Protein AF-A0A960K4C6-F1 (afdb_monomer_lite)

Foldseek 3Di:
DAWEQPVLQLDIWDWADDVVDDIDTGDDDPPDLAFKFKAQEQEDPQCHGRQAFKKKWWWWDADVVGDIDIDIDGQHPDDDDPDDYDSIDMDRQGNRTQTAKMWIQTPNRDIDMDGSVVRVVRRVLSGYWYDYVVDDIHRDD

Structure (mmCIF, N/CA/C/O backbone):
data_AF-A0A960K4C6-F1
#
_entry.id   AF-A0A960K4C6-F1
#
loop_
_atom_site.group_PDB
_atom_site.id
_atom_site.type_symbol
_atom_site.label_atom_id
_atom_site.label_alt_id
_atom_site.label_comp_id
_atom_site.label_asym_id
_atom_site.label_entity_id
_atom_site.label_seq_id
_atom_site.pdbx_PDB_ins_code
_atom_site.Cartn_x
_atom_site.Cartn_y
_atom_site.Cartn_z
_atom_site.occupancy
_atom_site.B_iso_or_equiv
_atom_site.auth_seq_id
_atom_site.auth_comp_id
_atom_site.auth_asym_id
_atom_site.auth_atom_id
_atom_site.pdbx_PDB_model_num
ATOM 1 N N . MET A 1 1 ? 7.999 -8.126 -14.340 1.00 86.81 1 MET A N 1
ATOM 2 C CA . MET A 1 1 ? 6.598 -8.408 -13.996 1.00 86.81 1 MET A CA 1
ATOM 3 C C . MET A 1 1 ? 6.032 -7.210 -13.261 1.00 86.81 1 MET A C 1
ATOM 5 O O . MET A 1 1 ? 6.727 -6.666 -12.413 1.00 86.81 1 MET A O 1
ATOM 9 N N . ALA A 1 2 ? 4.818 -6.800 -13.600 1.00 89.25 2 ALA A N 1
ATOM 10 C CA . ALA A 1 2 ? 4.112 -5.703 -12.955 1.00 89.25 2 ALA A CA 1
ATOM 11 C C . ALA A 1 2 ? 2.701 -6.159 -12.578 1.00 89.25 2 ALA A C 1
ATOM 13 O O . ALA A 1 2 ? 2.094 -6.938 -13.317 1.00 89.25 2 ALA A O 1
ATOM 14 N N . VAL A 1 3 ? 2.216 -5.679 -11.437 1.00 90.81 3 VAL A N 1
ATOM 15 C CA . VAL A 1 3 ? 0.857 -5.897 -10.937 1.00 90.81 3 VAL A CA 1
ATOM 16 C C . VAL A 1 3 ? 0.148 -4.545 -10.898 1.00 90.81 3 VAL A C 1
ATOM 18 O O . VAL A 1 3 ? 0.732 -3.562 -10.440 1.00 90.81 3 VAL A O 1
ATOM 21 N N . ALA A 1 4 ? -1.074 -4.485 -11.417 1.00 89.69 4 ALA A N 1
ATOM 22 C CA . ALA A 1 4 ? -1.904 -3.281 -11.448 1.00 89.69 4 ALA A CA 1
ATOM 23 C C . ALA A 1 4 ? -3.369 -3.667 -11.682 1.00 89.69 4 ALA A C 1
ATOM 25 O O . ALA A 1 4 ? -3.629 -4.755 -12.184 1.00 89.69 4 ALA A O 1
ATOM 26 N N . ASP A 1 5 ? -4.312 -2.796 -11.345 1.00 88.12 5 ASP A N 1
ATOM 27 C CA . ASP A 1 5 ? -5.720 -2.937 -11.751 1.00 88.12 5 ASP A CA 1
ATOM 28 C C . ASP A 1 5 ? -5.895 -2.233 -13.106 1.00 88.12 5 ASP A C 1
ATOM 30 O O . ASP A 1 5 ? -6.030 -1.007 -13.166 1.00 88.12 5 ASP A O 1
ATOM 34 N N . LEU A 1 6 ? -5.746 -2.992 -14.200 1.00 87.62 6 LEU A N 1
ATOM 35 C CA . LEU A 1 6 ? -5.563 -2.439 -15.548 1.00 87.62 6 LEU A CA 1
ATOM 36 C C . LEU A 1 6 ? -6.878 -2.008 -16.196 1.00 87.62 6 LEU A C 1
ATOM 38 O O . LEU A 1 6 ? -6.864 -1.123 -17.054 1.00 87.62 6 LEU A O 1
ATOM 42 N N . ASP A 1 7 ? -7.989 -2.645 -15.829 1.00 88.12 7 ASP A N 1
ATOM 43 C CA . ASP A 1 7 ? -9.328 -2.330 -16.330 1.00 88.12 7 ASP A CA 1
ATOM 44 C C . ASP A 1 7 ? -10.194 -1.552 -15.322 1.00 88.12 7 ASP A C 1
ATOM 46 O O . ASP A 1 7 ? -11.285 -1.098 -15.677 1.00 88.12 7 ASP A O 1
ATOM 50 N N . GLY A 1 8 ? -9.667 -1.285 -14.122 1.00 83.00 8 GLY A N 1
ATOM 51 C CA . GLY A 1 8 ? -10.260 -0.383 -13.137 1.00 83.00 8 GLY A CA 1
ATOM 52 C C . GLY A 1 8 ? -11.411 -1.009 -12.357 1.00 83.00 8 GLY A C 1
ATOM 53 O O . GLY A 1 8 ? -12.275 -0.289 -11.853 1.00 83.00 8 GLY A O 1
ATOM 54 N N . ASP A 1 9 ? -11.460 -2.335 -12.278 1.00 83.19 9 ASP A N 1
ATOM 55 C CA . ASP A 1 9 ? -12.544 -3.057 -11.624 1.00 83.19 9 ASP A CA 1
ATOM 56 C C . ASP A 1 9 ? -12.210 -3.560 -10.212 1.00 83.19 9 ASP A C 1
ATOM 58 O O . ASP A 1 9 ? -13.009 -4.256 -9.571 1.00 83.19 9 ASP A O 1
ATOM 62 N N . GLY A 1 10 ? -11.050 -3.149 -9.698 1.00 81.44 10 GLY A N 1
ATOM 63 C CA . GLY A 1 10 ? -10.572 -3.440 -8.354 1.00 81.44 10 GLY A CA 1
ATOM 64 C C . GLY A 1 10 ? -9.872 -4.792 -8.230 1.00 81.44 10 GLY A C 1
ATOM 65 O O . GLY A 1 10 ? -9.393 -5.126 -7.135 1.00 81.44 10 GLY A O 1
ATOM 66 N N . ARG A 1 11 ? -9.787 -5.582 -9.309 1.00 86.75 11 ARG A N 1
ATOM 67 C CA . ARG A 1 11 ? -9.050 -6.848 -9.332 1.00 86.75 11 ARG A CA 1
ATOM 68 C C . ARG A 1 11 ? -7.647 -6.609 -9.878 1.00 86.75 11 ARG A C 1
ATOM 70 O O . ARG A 1 11 ? -7.454 -6.025 -10.928 1.00 86.75 11 ARG A O 1
ATOM 77 N N . LEU A 1 12 ? -6.642 -7.085 -9.146 1.00 88.75 12 LEU A N 1
ATOM 78 C CA . LEU A 1 12 ? -5.260 -6.973 -9.604 1.00 88.75 12 LEU A CA 1
ATOM 79 C C . LEU A 1 12 ? -5.007 -7.927 -10.777 1.00 88.75 12 LEU A C 1
ATOM 81 O O . LEU A 1 12 ? -5.228 -9.137 -10.651 1.00 88.75 12 LEU A O 1
ATOM 85 N N . ASP A 1 13 ? -4.483 -7.367 -11.860 1.00 91.94 13 ASP A N 1
ATOM 86 C CA . ASP A 1 13 ? -4.019 -8.030 -13.072 1.00 91.94 13 ASP A CA 1
ATOM 87 C C . ASP A 1 13 ? -2.493 -8.162 -13.090 1.00 91.94 13 ASP A C 1
ATOM 89 O O . ASP A 1 13 ? -1.767 -7.551 -12.298 1.00 91.94 13 ASP A O 1
ATOM 93 N N . LEU A 1 14 ? -1.987 -8.965 -14.028 1.00 92.38 14 LEU A N 1
ATOM 94 C CA . LEU A 1 14 ? -0.563 -9.255 -14.156 1.00 92.38 14 LEU A CA 1
ATOM 95 C C . LEU A 1 14 ? -0.051 -9.006 -15.574 1.00 92.38 14 LEU A C 1
ATOM 97 O O . LEU A 1 14 ? -0.577 -9.548 -16.549 1.00 92.38 14 LEU A O 1
ATOM 101 N N . VAL A 1 15 ? 1.067 -8.286 -15.674 1.00 91.81 15 VAL A N 1
ATOM 102 C CA . VAL A 1 15 ? 1.842 -8.143 -16.911 1.00 91.81 15 VAL A CA 1
ATOM 103 C C . VAL A 1 15 ? 3.228 -8.748 -16.733 1.00 91.81 15 VAL A C 1
ATOM 105 O O . VAL A 1 15 ? 3.982 -8.399 -15.819 1.00 91.81 15 VAL A O 1
ATOM 108 N N . ILE A 1 16 ? 3.608 -9.635 -17.650 1.00 90.38 16 ILE A N 1
ATOM 109 C CA . ILE A 1 16 ? 4.948 -10.217 -17.710 1.00 90.38 16 ILE A CA 1
ATOM 110 C C . ILE A 1 16 ? 5.640 -9.728 -18.980 1.00 90.38 16 ILE A C 1
ATOM 112 O O . ILE A 1 16 ? 5.278 -10.108 -20.091 1.00 90.38 16 ILE A O 1
ATOM 116 N N . ALA A 1 17 ? 6.668 -8.896 -18.808 1.00 89.44 17 ALA A N 1
ATOM 117 C CA . ALA A 1 17 ? 7.593 -8.555 -19.879 1.00 89.44 17 ALA A CA 1
ATOM 118 C C . ALA A 1 17 ? 8.548 -9.737 -20.110 1.00 89.44 17 ALA A C 1
ATOM 120 O O . ALA A 1 17 ? 9.442 -9.992 -19.300 1.00 89.44 17 ALA A O 1
ATOM 121 N N . ASN A 1 18 ? 8.334 -10.477 -21.197 1.00 88.25 18 ASN A N 1
ATOM 122 C CA . ASN A 1 18 ? 9.174 -11.614 -21.556 1.00 88.25 18 ASN A CA 1
ATOM 123 C C . ASN A 1 18 ? 10.421 -11.124 -22.303 1.00 88.25 18 ASN A C 1
ATOM 125 O O . ASN A 1 18 ? 10.327 -10.396 -23.290 1.00 88.25 18 ASN A O 1
ATOM 129 N N . ASN A 1 19 ? 11.611 -11.524 -21.855 1.00 88.12 19 ASN A N 1
ATOM 130 C CA . ASN A 1 19 ? 12.846 -11.111 -22.517 1.00 88.12 19 ASN A CA 1
ATOM 131 C C . ASN A 1 19 ? 12.902 -11.677 -23.946 1.00 88.12 19 ASN A C 1
ATOM 133 O O . ASN A 1 19 ? 12.813 -12.889 -24.132 1.00 88.12 19 ASN A O 1
ATOM 137 N N . ARG A 1 20 ? 13.075 -10.800 -24.945 1.00 89.69 20 ARG A N 1
ATOM 138 C CA . ARG A 1 20 ? 13.096 -11.142 -26.384 1.00 89.69 20 ARG A CA 1
ATOM 139 C C . ARG A 1 20 ? 11.825 -11.838 -26.894 1.00 89.69 20 ARG A C 1
ATOM 141 O O . ARG A 1 20 ? 11.874 -12.516 -27.917 1.00 89.69 20 ARG A O 1
ATOM 148 N N . ALA A 1 21 ? 10.697 -11.657 -26.216 1.00 91.62 21 ALA A N 1
ATOM 149 C CA . ALA A 1 21 ? 9.403 -12.168 -26.648 1.00 91.62 21 ALA A CA 1
ATOM 150 C C . ALA A 1 21 ? 8.300 -11.137 -26.378 1.00 91.62 21 ALA A C 1
ATOM 152 O O . ALA A 1 21 ? 8.513 -10.136 -25.694 1.00 91.62 21 ALA A O 1
ATOM 153 N N . ALA A 1 22 ? 7.116 -11.370 -26.941 1.00 92.69 22 ALA A N 1
ATOM 154 C CA . ALA A 1 22 ? 5.961 -10.522 -26.675 1.00 92.69 22 ALA A CA 1
ATOM 155 C C . ALA A 1 22 ? 5.585 -10.569 -25.181 1.00 92.69 22 ALA A C 1
ATOM 157 O O . ALA A 1 22 ? 5.747 -11.620 -24.551 1.00 92.69 22 ALA A O 1
ATOM 158 N N . PRO A 1 23 ? 5.082 -9.469 -24.600 1.00 90.94 23 PRO A N 1
ATOM 159 C CA . PRO A 1 23 ? 4.583 -9.475 -23.231 1.00 90.94 23 PRO A CA 1
ATOM 160 C C . PRO A 1 23 ? 3.353 -10.380 -23.093 1.00 90.94 23 PRO A C 1
ATOM 162 O O . PRO A 1 23 ? 2.553 -10.509 -24.021 1.00 90.94 23 PRO A O 1
ATOM 165 N N . THR A 1 24 ? 3.187 -10.974 -21.914 1.00 93.69 24 THR A N 1
ATOM 166 C CA . THR A 1 24 ? 1.985 -11.736 -21.557 1.00 93.69 24 THR A CA 1
ATOM 167 C C . THR A 1 24 ? 1.122 -10.924 -20.601 1.00 93.69 24 THR A C 1
ATOM 169 O O . THR A 1 24 ? 1.634 -10.372 -19.626 1.00 93.69 24 THR A O 1
ATOM 172 N N . PHE A 1 25 ? -0.184 -10.901 -20.862 1.00 93.25 25 PHE A N 1
ATOM 173 C CA . PHE A 1 25 ? -1.190 -10.255 -20.023 1.00 93.25 25 PHE A CA 1
ATOM 174 C C . PHE A 1 25 ? -2.105 -11.311 -19.412 1.00 93.25 25 PHE A C 1
ATOM 176 O O . PHE A 1 25 ? -2.631 -12.162 -20.131 1.00 93.25 25 PHE A O 1
ATOM 183 N N . TYR A 1 26 ? -2.317 -11.230 -18.103 1.00 93.75 26 TYR A N 1
ATOM 184 C CA . TYR A 1 26 ? -3.316 -12.023 -17.399 1.00 93.75 26 TYR A CA 1
ATOM 185 C C . TYR A 1 26 ? -4.310 -11.077 -16.744 1.00 93.75 26 TYR A C 1
ATOM 187 O O . TYR A 1 26 ? -3.947 -10.340 -15.830 1.00 93.75 26 TYR A O 1
ATOM 195 N N . LEU A 1 27 ? -5.552 -11.129 -17.224 1.00 92.88 27 LEU A N 1
ATOM 196 C CA . LEU A 1 27 ? -6.667 -10.416 -16.615 1.00 92.88 27 LEU A CA 1
ATOM 197 C C . LEU A 1 27 ? -7.308 -11.294 -15.548 1.00 92.88 27 LEU A C 1
ATOM 199 O O . LEU A 1 27 ? -7.644 -12.455 -15.810 1.00 92.88 27 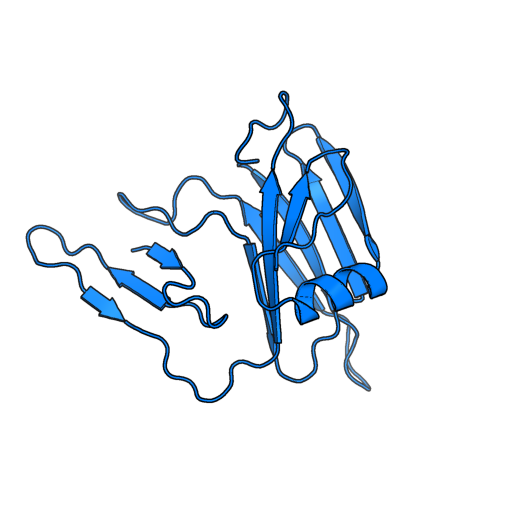LEU A O 1
ATOM 203 N N . ASN A 1 28 ? -7.504 -10.739 -14.363 1.00 89.19 28 ASN A N 1
ATOM 204 C CA . ASN A 1 28 ? -8.186 -11.426 -13.287 1.00 89.19 28 ASN A CA 1
ATOM 205 C C . ASN A 1 28 ? -9.695 -11.463 -13.565 1.00 89.19 28 ASN A C 1
ATOM 207 O O . ASN A 1 28 ? -10.356 -10.434 -13.678 1.00 89.19 28 ASN A O 1
ATOM 211 N N . ARG A 1 29 ? -10.259 -12.672 -13.672 1.00 89.50 29 ARG A N 1
ATOM 212 C CA . ARG A 1 29 ? -11.674 -12.912 -14.018 1.00 89.50 29 ARG A CA 1
ATOM 213 C C . ARG A 1 29 ? -12.493 -13.517 -12.876 1.00 89.50 29 ARG A C 1
ATOM 215 O O . ARG A 1 29 ? -13.546 -14.090 -13.130 1.00 89.50 29 ARG A O 1
ATOM 222 N N . LEU A 1 30 ? -12.012 -13.437 -11.633 1.00 86.12 30 LEU A N 1
ATOM 223 C CA . LEU A 1 30 ? -12.797 -13.874 -10.478 1.00 86.12 30 LEU A CA 1
ATOM 224 C C . LEU A 1 30 ? -14.128 -13.112 -10.413 1.00 86.12 30 LEU A C 1
ATOM 226 O O . LEU A 1 30 ? -14.141 -11.887 -10.479 1.00 86.12 30 LEU A O 1
ATOM 230 N N . GLU A 1 31 ? -15.232 -13.842 -10.238 1.00 78.44 31 GLU A N 1
ATOM 231 C CA . GLU A 1 31 ? -16.586 -13.264 -10.199 1.00 78.44 31 GLU A CA 1
ATOM 232 C C . GLU A 1 31 ? -16.795 -12.306 -9.015 1.00 78.44 31 GLU A C 1
ATOM 234 O O . GLU A 1 31 ? -17.591 -11.374 -9.101 1.00 78.44 31 GLU A O 1
ATOM 239 N N . SER A 1 32 ? -16.080 -12.515 -7.904 1.00 76.75 32 SER A N 1
ATOM 240 C CA . SER A 1 32 ? -16.082 -11.612 -6.752 1.00 76.75 32 SER A CA 1
ATOM 241 C C . SER A 1 32 ? -14.765 -11.696 -5.984 1.00 76.75 32 SER A C 1
ATOM 243 O O . SER A 1 32 ? -14.330 -12.775 -5.584 1.00 76.75 32 SER A O 1
ATOM 245 N N . THR A 1 33 ? -14.143 -10.543 -5.747 1.00 74.81 33 THR A N 1
ATOM 246 C CA . THR A 1 33 ? -12.945 -10.383 -4.902 1.00 74.81 33 THR A CA 1
ATOM 247 C C . THR A 1 33 ? -13.263 -9.743 -3.546 1.00 74.81 33 THR A C 1
ATOM 249 O O . THR A 1 33 ? -12.376 -9.594 -2.703 1.00 74.81 33 THR A O 1
ATOM 252 N N . GLY A 1 34 ? -14.538 -9.419 -3.295 1.00 83.75 34 GLY A N 1
ATOM 253 C CA . GLY A 1 34 ? -14.968 -8.622 -2.147 1.00 83.75 34 GLY A CA 1
ATOM 254 C C . GLY A 1 34 ? -14.649 -7.134 -2.314 1.00 83.75 34 GLY A C 1
ATOM 255 O O . GLY A 1 34 ? -14.469 -6.652 -3.429 1.00 83.75 34 GLY A O 1
ATOM 256 N N . ALA A 1 35 ? -14.612 -6.395 -1.205 1.00 88.19 35 ALA A N 1
ATOM 257 C CA . ALA A 1 35 ? -14.246 -4.983 -1.221 1.00 88.19 35 ALA A CA 1
ATOM 258 C C . ALA A 1 35 ? -12.720 -4.798 -1.259 1.00 88.19 35 ALA A C 1
ATOM 260 O O . ALA A 1 35 ? -11.959 -5.631 -0.752 1.00 88.19 35 ALA A O 1
ATOM 261 N N . SER A 1 36 ? -12.280 -3.670 -1.806 1.00 91.06 36 SER A N 1
ATOM 262 C CA . SER A 1 36 ? -10.889 -3.224 -1.785 1.00 91.06 36 SER A CA 1
ATOM 263 C C . SER A 1 36 ? -10.807 -1.741 -1.453 1.00 91.06 36 SER A C 1
ATOM 265 O O . SER A 1 36 ? -11.714 -0.979 -1.777 1.00 91.06 36 SER A O 1
ATOM 267 N N . LEU A 1 37 ? -9.695 -1.335 -0.850 1.00 92.38 37 LEU A N 1
ATOM 268 C CA . LEU A 1 37 ? -9.304 0.062 -0.715 1.00 92.38 37 LEU A CA 1
ATOM 269 C C . LEU A 1 37 ? -8.074 0.305 -1.595 1.00 92.38 37 LEU A C 1
ATOM 271 O O . LEU A 1 37 ? -7.081 -0.416 -1.473 1.00 92.38 37 LEU A O 1
ATOM 275 N N . ARG A 1 38 ? -8.149 1.306 -2.474 1.00 93.50 38 ARG A N 1
ATOM 276 C CA . ARG A 1 38 ? -7.046 1.743 -3.339 1.00 93.50 38 ARG A CA 1
ATOM 277 C C . ARG A 1 38 ? -6.642 3.162 -2.953 1.00 93.50 38 ARG A C 1
ATOM 279 O O . ARG A 1 38 ? -7.515 4.025 -2.866 1.00 93.50 38 ARG A O 1
ATOM 286 N N . LEU A 1 39 ? -5.355 3.396 -2.705 1.00 94.69 39 LEU A N 1
ATOM 287 C CA . LEU A 1 39 ? -4.844 4.683 -2.225 1.00 94.69 39 LEU A CA 1
ATOM 288 C C . LEU A 1 39 ? -3.707 5.204 -3.104 1.00 94.69 39 LEU A C 1
ATOM 290 O O . LEU A 1 39 ? -2.693 4.527 -3.265 1.00 94.69 39 LEU A O 1
ATOM 294 N N . ASP A 1 40 ? -3.855 6.431 -3.591 1.00 95.44 40 ASP A N 1
ATOM 295 C CA . ASP A 1 40 ? -2.782 7.208 -4.207 1.00 95.44 40 ASP A CA 1
ATOM 296 C C . ASP A 1 40 ? -2.208 8.161 -3.160 1.00 95.44 40 ASP A C 1
ATOM 298 O O . ASP A 1 40 ? -2.884 9.100 -2.731 1.00 95.44 40 ASP A O 1
ATOM 302 N N . LEU A 1 41 ? -0.961 7.931 -2.750 1.00 96.12 41 LEU A N 1
ATOM 303 C CA . LEU A 1 41 ? -0.265 8.815 -1.820 1.00 96.12 41 LEU A CA 1
ATOM 304 C C . LEU A 1 41 ? 0.523 9.865 -2.599 1.00 96.12 41 LEU A C 1
ATOM 306 O O . LEU A 1 41 ? 1.293 9.534 -3.498 1.00 96.12 41 LEU A O 1
ATOM 310 N N . VAL A 1 42 ? 0.328 11.135 -2.255 1.00 96.38 42 VAL A N 1
ATOM 311 C CA . VAL A 1 42 ? 1.012 12.262 -2.889 1.00 96.38 42 VAL A CA 1
ATOM 312 C C . VAL A 1 42 ? 1.825 12.991 -1.839 1.00 96.38 42 VAL A C 1
ATOM 314 O O . VAL A 1 42 ? 1.279 13.663 -0.968 1.00 96.38 42 VAL A O 1
ATOM 317 N N . GLY A 1 43 ? 3.141 12.834 -1.923 1.00 94.00 43 GLY A N 1
ATOM 318 C CA . GLY A 1 43 ? 4.056 13.407 -0.948 1.00 94.00 43 GLY A CA 1
ATOM 319 C C . 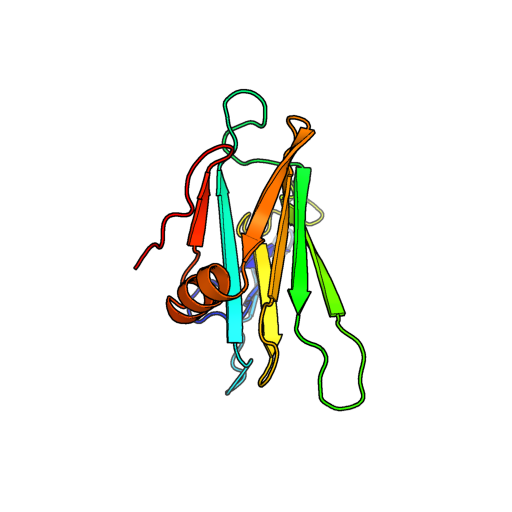GLY A 1 43 ? 4.275 14.904 -1.154 1.00 94.00 43 GLY A C 1
ATOM 320 O O . GLY A 1 43 ? 4.083 15.460 -2.241 1.00 94.00 43 GLY A O 1
ATOM 321 N N . SER A 1 44 ? 4.718 15.548 -0.082 1.00 94.94 44 SER A N 1
ATOM 322 C CA . SER A 1 44 ? 5.172 16.935 -0.055 1.00 94.94 44 SER A CA 1
ATOM 323 C C . SER A 1 44 ? 6.505 17.122 -0.798 1.00 94.94 44 SER A C 1
ATOM 325 O O . SER A 1 44 ? 7.084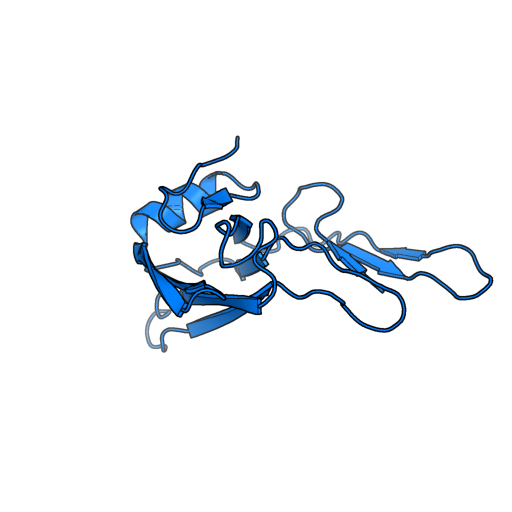 16.193 -1.369 1.00 94.94 44 SER A O 1
ATOM 327 N N . ALA A 1 45 ? 7.052 18.340 -0.748 1.00 93.12 45 ALA A N 1
ATOM 328 C CA . ALA A 1 45 ? 8.397 18.613 -1.250 1.00 93.12 45 ALA A CA 1
ATOM 329 C C . ALA A 1 45 ? 9.482 17.797 -0.517 1.00 93.12 45 ALA A C 1
ATOM 331 O O . ALA A 1 45 ? 10.514 17.493 -1.111 1.00 93.12 45 ALA A O 1
ATOM 332 N N . GLN A 1 46 ? 9.256 17.440 0.751 1.00 92.75 46 GLN A N 1
ATOM 333 C CA . GLN A 1 46 ? 10.193 16.696 1.591 1.00 92.75 46 GLN A CA 1
ATOM 334 C C . GLN A 1 46 ? 10.141 15.190 1.315 1.00 92.75 46 GLN A C 1
ATOM 336 O O . GLN A 1 46 ? 11.186 14.545 1.295 1.00 92.75 46 GLN A O 1
ATOM 341 N N . SER A 1 47 ? 8.949 14.642 1.068 1.00 93.75 47 SER A N 1
ATOM 342 C CA . SER A 1 47 ? 8.765 13.213 0.768 1.00 93.75 47 SER A CA 1
ATOM 343 C C . SER A 1 47 ? 8.901 12.870 -0.718 1.00 93.75 47 SER A C 1
ATOM 345 O O . SER A 1 47 ? 8.999 11.698 -1.079 1.00 93.75 47 SER A O 1
ATOM 347 N N . GLY A 1 48 ? 8.894 13.885 -1.585 1.00 93.25 48 GLY A N 1
ATOM 348 C CA . GLY A 1 48 ? 8.802 13.719 -3.030 1.00 93.25 48 GLY A CA 1
ATOM 349 C C . GLY A 1 48 ? 7.373 13.399 -3.473 1.00 93.25 48 GLY A C 1
ATOM 350 O O . GLY A 1 48 ? 6.620 12.722 -2.779 1.00 93.25 48 GLY A O 1
ATOM 351 N N . ARG A 1 49 ? 7.002 13.868 -4.669 1.00 93.06 49 ARG A N 1
ATOM 352 C CA . ARG A 1 49 ? 5.626 13.790 -5.192 1.00 93.06 49 ARG A CA 1
ATOM 353 C C . ARG A 1 49 ? 5.033 12.380 -5.151 1.00 93.06 49 ARG A C 1
ATOM 355 O O . ARG A 1 49 ? 3.863 12.232 -4.820 1.00 93.06 49 ARG A O 1
ATOM 362 N N . ASP A 1 50 ? 5.837 11.380 -5.491 1.00 94.06 50 ASP A N 1
ATOM 363 C CA . ASP A 1 50 ? 5.396 9.987 -5.586 1.00 94.06 50 ASP A CA 1
ATOM 364 C C . ASP A 1 50 ? 5.421 9.263 -4.230 1.00 94.06 50 ASP A C 1
ATOM 366 O O . ASP A 1 50 ? 5.067 8.095 -4.169 1.00 9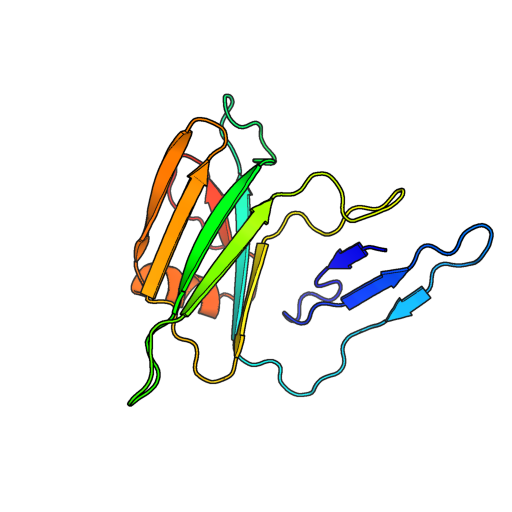4.06 50 ASP A O 1
ATOM 370 N N . ALA A 1 51 ? 5.857 9.930 -3.152 1.00 95.75 51 ALA A N 1
ATOM 371 C CA . ALA A 1 51 ? 5.898 9.398 -1.788 1.00 95.75 51 ALA A CA 1
ATOM 372 C C . ALA A 1 51 ? 6.591 8.025 -1.651 1.00 95.75 51 ALA A C 1
ATOM 374 O O . ALA A 1 51 ? 6.224 7.225 -0.791 1.00 95.75 51 ALA A O 1
ATOM 375 N N . ILE A 1 52 ? 7.600 7.738 -2.484 1.00 96.81 52 ILE A N 1
ATOM 376 C CA . ILE A 1 52 ? 8.352 6.478 -2.432 1.00 96.81 52 ILE A CA 1
ATOM 377 C C . ILE A 1 52 ? 8.911 6.264 -1.019 1.00 96.81 52 ILE A C 1
ATOM 379 O O . ILE A 1 52 ? 9.602 7.126 -0.478 1.00 96.81 52 ILE A O 1
ATOM 383 N N . GLY A 1 53 ? 8.637 5.097 -0.439 1.00 95.81 53 GLY A N 1
ATOM 384 C CA . GLY A 1 53 ? 9.002 4.742 0.931 1.00 95.81 53 GLY A CA 1
ATOM 385 C C . GLY A 1 53 ? 7.923 5.032 1.977 1.00 95.81 53 GLY A C 1
ATOM 386 O O . GLY A 1 53 ? 8.092 4.602 3.115 1.00 95.81 53 GLY A O 1
ATOM 387 N N . ALA A 1 54 ? 6.817 5.697 1.618 1.00 97.94 54 ALA A N 1
ATOM 388 C CA . ALA A 1 54 ? 5.675 5.854 2.516 1.00 97.94 54 ALA A CA 1
ATOM 389 C C . ALA A 1 54 ? 5.117 4.484 2.916 1.00 97.94 54 ALA A C 1
ATOM 391 O O . ALA A 1 54 ? 4.920 3.619 2.059 1.00 97.94 54 ALA A O 1
ATOM 392 N N . GLU A 1 55 ? 4.839 4.302 4.203 1.00 98.25 55 GLU A N 1
ATOM 393 C CA . GLU A 1 55 ? 4.249 3.092 4.769 1.00 98.25 55 GLU A CA 1
ATOM 394 C C . GLU A 1 55 ? 2.791 3.352 5.147 1.00 98.25 55 GLU A C 1
ATOM 396 O O . GLU A 1 55 ? 2.503 4.255 5.925 1.00 98.25 55 GLU A O 1
ATOM 401 N N . ALA A 1 56 ? 1.875 2.524 4.652 1.00 98.12 56 ALA A N 1
ATOM 402 C CA . ALA A 1 56 ? 0.463 2.563 5.005 1.00 98.12 56 ALA A CA 1
ATOM 403 C C . ALA A 1 56 ? 0.062 1.283 5.747 1.00 98.12 56 ALA A C 1
ATOM 405 O O . ALA A 1 56 ? 0.192 0.170 5.222 1.00 98.12 56 ALA A O 1
ATOM 406 N N . ARG A 1 57 ? -0.468 1.440 6.961 1.00 98.31 57 ARG A N 1
ATOM 407 C CA . ARG A 1 57 ? -0.989 0.366 7.814 1.00 98.31 57 ARG A CA 1
ATOM 408 C C . ARG A 1 57 ? -2.499 0.486 7.923 1.00 98.31 57 ARG A C 1
ATOM 410 O O . ARG A 1 57 ? -3.017 1.392 8.567 1.00 98.31 57 ARG A O 1
ATOM 417 N N . LEU A 1 58 ? -3.214 -0.455 7.318 1.00 97.50 58 LEU A N 1
ATOM 418 C CA . LEU A 1 58 ? -4.667 -0.534 7.381 1.00 97.50 58 LEU A CA 1
ATOM 419 C C . LEU A 1 58 ? -5.091 -1.599 8.390 1.00 97.50 58 LEU A C 1
ATOM 421 O O . LEU A 1 58 ? -4.868 -2.791 8.180 1.00 97.50 58 LEU A O 1
ATOM 425 N N . THR A 1 59 ? -5.751 -1.184 9.464 1.00 96.31 59 THR A N 1
ATOM 426 C CA . THR A 1 59 ? -6.353 -2.093 10.440 1.00 96.31 59 THR A CA 1
ATOM 427 C C . THR A 1 59 ? -7.817 -2.346 10.093 1.00 96.31 59 THR A C 1
ATOM 429 O O . THR A 1 59 ? -8.602 -1.415 9.896 1.00 96.31 59 THR A O 1
ATOM 432 N N . LEU A 1 60 ? -8.178 -3.626 10.035 1.00 94.44 60 LEU A N 1
ATOM 433 C CA . LEU A 1 60 ? -9.530 -4.115 9.798 1.00 94.44 60 LEU A CA 1
ATOM 434 C C . LEU A 1 60 ? -10.195 -4.526 11.110 1.00 94.44 60 LEU A C 1
ATOM 436 O O . LEU A 1 60 ? -9.535 -5.037 12.021 1.00 94.44 60 LEU A O 1
ATOM 440 N N . GLU A 1 61 ? -11.512 -4.358 11.165 1.00 91.75 61 GLU A N 1
ATOM 441 C CA . GLU A 1 61 ? -12.348 -4.834 12.260 1.00 91.75 61 GLU A CA 1
ATOM 442 C C . GLU A 1 61 ? -12.124 -6.333 12.514 1.00 91.75 61 GLU A C 1
ATOM 444 O O . GLU A 1 61 ? -11.911 -7.134 11.593 1.00 91.75 61 GLU A O 1
ATOM 449 N N . ALA A 1 62 ? -12.152 -6.716 13.790 1.00 87.94 62 ALA A N 1
ATOM 450 C CA . ALA A 1 62 ? -12.086 -8.114 14.170 1.00 87.94 62 ALA A CA 1
ATOM 451 C C . ALA A 1 62 ? -13.377 -8.827 13.730 1.00 87.94 62 ALA A C 1
ATOM 453 O O . ALA A 1 62 ? -14.467 -8.367 14.071 1.00 87.94 62 ALA A O 1
ATOM 454 N N . PRO A 1 63 ? -13.294 -9.969 13.029 1.00 84.62 63 PRO A N 1
ATOM 455 C CA . PRO A 1 63 ? -14.473 -10.798 12.824 1.00 84.62 63 PRO A CA 1
ATOM 456 C C . PRO A 1 63 ? -14.984 -11.311 14.179 1.00 84.62 63 PRO A C 1
ATOM 458 O O . PRO A 1 63 ? -14.217 -11.404 15.141 1.00 84.62 63 PRO A O 1
ATOM 461 N N . ALA A 1 64 ? -16.267 -11.669 14.263 1.00 83.31 64 ALA A N 1
ATOM 462 C CA . ALA A 1 64 ? -16.863 -12.172 15.501 1.00 83.31 64 ALA A CA 1
ATOM 463 C C . ALA A 1 64 ? -16.055 -13.356 16.070 1.00 83.31 64 ALA A C 1
ATOM 465 O O . ALA A 1 64 ? -15.858 -14.366 15.396 1.00 83.31 64 ALA A O 1
ATOM 466 N N . GLY A 1 65 ? -15.562 -13.212 17.306 1.00 80.94 65 GLY A N 1
ATOM 467 C CA . GLY A 1 65 ? -14.722 -14.217 17.973 1.00 80.94 65 GLY A CA 1
ATOM 468 C C . GLY A 1 65 ? -13.270 -14.300 17.477 1.00 80.94 65 GLY A C 1
ATOM 469 O O . GLY A 1 65 ? -12.544 -15.202 17.887 1.00 80.94 65 GLY A O 1
ATOM 470 N N . GLY A 1 66 ? -12.837 -13.386 16.605 1.00 83.81 66 GLY A N 1
ATOM 471 C CA . GLY A 1 66 ? -11.484 -13.324 16.056 1.00 83.81 66 GLY A CA 1
ATOM 472 C C . GLY A 1 66 ? -10.683 -12.108 16.523 1.00 83.81 66 GLY A C 1
ATOM 473 O O . GLY A 1 66 ? -11.077 -11.367 17.421 1.00 83.81 66 GLY A O 1
ATOM 474 N N . ARG A 1 67 ? -9.522 -11.902 15.891 1.00 85.69 67 ARG A N 1
ATOM 475 C CA . ARG A 1 67 ? -8.623 -10.771 16.159 1.00 85.69 67 ARG A CA 1
ATOM 476 C C . ARG A 1 67 ? -8.620 -9.801 14.981 1.00 85.69 67 ARG A C 1
ATOM 478 O O . ARG A 1 67 ? -8.725 -10.226 13.830 1.00 85.69 67 ARG A O 1
ATOM 485 N N . ALA A 1 68 ? -8.470 -8.513 15.281 1.00 88.12 68 ALA A N 1
ATOM 486 C CA . ALA A 1 68 ? -8.226 -7.489 14.272 1.00 88.12 68 ALA A CA 1
ATOM 487 C C . ALA A 1 68 ? -6.980 -7.844 13.446 1.00 88.12 68 ALA A C 1
ATOM 489 O O . ALA A 1 68 ? -6.025 -8.438 13.959 1.00 88.12 68 ALA A O 1
ATOM 490 N N . ARG A 1 69 ? -7.005 -7.491 12.162 1.00 92.06 69 ARG A N 1
ATOM 491 C CA . ARG A 1 69 ? -5.910 -7.747 11.220 1.00 92.06 69 ARG A CA 1
ATOM 492 C C . ARG A 1 69 ? -5.372 -6.418 10.719 1.00 92.06 69 ARG A C 1
ATOM 494 O O . ARG A 1 69 ? -6.166 -5.569 10.329 1.00 92.06 69 ARG A O 1
ATOM 501 N N . THR A 1 70 ? -4.054 -6.273 10.679 1.00 94.94 70 THR A N 1
ATOM 502 C CA . THR A 1 70 ? -3.394 -5.110 10.078 1.00 94.94 70 THR A CA 1
ATOM 503 C C . THR A 1 70 ? -2.706 -5.543 8.793 1.00 94.94 70 THR A C 1
ATOM 505 O O . THR A 1 70 ? -1.955 -6.518 8.777 1.00 94.94 70 THR A O 1
ATOM 508 N N . LEU A 1 71 ? -3.009 -4.842 7.708 1.00 96.00 71 LEU A N 1
ATOM 509 C CA . LEU A 1 71 ? -2.380 -4.993 6.408 1.00 96.00 71 LEU A CA 1
ATOM 510 C C . LEU A 1 71 ? -1.395 -3.841 6.228 1.00 96.00 71 LEU A C 1
ATOM 512 O O . LEU A 1 71 ? -1.782 -2.690 6.404 1.00 96.00 71 LEU A O 1
ATOM 516 N N . THR A 1 72 ? -0.159 -4.138 5.840 1.00 97.19 72 THR A N 1
ATOM 517 C CA . THR A 1 72 ? 0.857 -3.110 5.584 1.00 97.19 72 THR A CA 1
ATOM 518 C C . THR A 1 72 ? 1.250 -3.104 4.115 1.00 97.19 72 THR A C 1
ATOM 520 O O . THR A 1 72 ? 1.392 -4.169 3.499 1.00 97.19 72 THR A O 1
ATOM 523 N N . ARG A 1 73 ? 1.397 -1.911 3.544 1.00 97.06 73 ARG A N 1
ATOM 524 C CA . ARG A 1 73 ? 1.906 -1.675 2.190 1.00 97.06 73 ARG A CA 1
ATOM 525 C C . ARG A 1 73 ? 2.881 -0.507 2.203 1.00 97.06 73 ARG A C 1
ATOM 527 O O . ARG A 1 73 ? 2.751 0.382 3.038 1.00 97.06 73 ARG A O 1
ATOM 534 N N . TRP A 1 74 ? 3.803 -0.508 1.249 1.00 97.00 74 TRP A N 1
ATOM 535 C CA . TRP A 1 74 ? 4.725 0.594 1.009 1.00 97.00 74 TRP A CA 1
ATOM 536 C C . TRP A 1 74 ? 4.582 1.079 -0.425 1.00 97.00 74 TRP A C 1
ATOM 538 O O . TRP A 1 74 ? 4.268 0.283 -1.312 1.00 97.00 74 TRP A O 1
ATOM 548 N N . VAL A 1 75 ? 4.830 2.366 -0.656 1.00 96.38 75 VAL A N 1
ATOM 549 C CA . VAL A 1 75 ? 5.008 2.868 -2.020 1.00 96.38 75 VAL A CA 1
ATOM 550 C C . VAL A 1 75 ? 6.427 2.522 -2.470 1.00 96.38 75 VAL A C 1
ATOM 552 O O . VAL A 1 75 ? 7.404 3.049 -1.938 1.00 96.38 75 VAL A O 1
ATOM 555 N N . GLU A 1 76 ? 6.555 1.620 -3.438 1.00 92.12 76 GLU A N 1
ATOM 556 C CA . GLU A 1 76 ? 7.844 1.060 -3.854 1.00 92.12 76 GLU A CA 1
ATOM 557 C C . GLU A 1 76 ? 8.272 1.557 -5.242 1.00 92.12 76 GLU A C 1
ATOM 559 O O . GLU A 1 76 ? 7.512 1.501 -6.211 1.00 92.12 76 GLU A O 1
ATOM 564 N N . ALA A 1 77 ? 9.536 1.970 -5.367 1.00 84.94 77 ALA A N 1
ATOM 565 C CA . ALA A 1 77 ? 10.184 2.244 -6.651 1.00 84.94 77 ALA A CA 1
ATOM 566 C C . ALA A 1 77 ? 10.906 0.985 -7.166 1.00 84.94 77 ALA A C 1
ATOM 568 O O . ALA A 1 77 ? 12.134 0.888 -7.151 1.00 84.94 77 ALA A O 1
ATOM 569 N N . GLY A 1 78 ? 10.119 -0.002 -7.585 1.00 79.75 78 GLY A N 1
ATOM 570 C CA . GLY A 1 78 ? 10.555 -1.182 -8.328 1.00 79.75 78 GLY A CA 1
ATOM 571 C C . GLY A 1 78 ? 9.858 -2.443 -7.834 1.00 79.75 78 GLY A C 1
ATOM 572 O O . GLY A 1 78 ? 9.757 -2.665 -6.635 1.00 79.75 78 GLY A O 1
ATOM 573 N N . SER A 1 79 ? 9.410 -3.308 -8.748 1.00 77.88 79 SER A N 1
ATOM 574 C CA . SER A 1 79 ? 8.717 -4.563 -8.401 1.00 77.88 79 SER A CA 1
ATOM 575 C C . SER A 1 79 ? 9.352 -5.782 -9.082 1.00 77.88 79 SER A C 1
ATOM 577 O O . SER A 1 79 ? 8.694 -6.564 -9.774 1.00 77.88 79 SER A O 1
ATOM 579 N N . GLY A 1 80 ? 10.670 -5.922 -8.926 1.00 75.75 80 GLY A N 1
ATOM 580 C CA . GLY A 1 80 ? 11.486 -6.964 -9.556 1.00 75.75 80 GLY A CA 1
ATOM 581 C C . GLY A 1 80 ? 12.353 -6.444 -10.707 1.00 75.75 80 GLY A C 1
ATOM 582 O O . GLY A 1 80 ? 12.534 -5.243 -10.889 1.00 75.75 80 GLY A O 1
ATOM 583 N N . TYR A 1 81 ? 12.938 -7.357 -11.488 1.00 76.81 81 TYR A N 1
ATOM 584 C CA . TYR A 1 81 ? 13.902 -6.991 -12.531 1.00 76.81 81 TYR A CA 1
ATOM 585 C C . TYR A 1 81 ? 13.250 -6.184 -13.664 1.00 76.81 81 TYR A C 1
ATOM 587 O O . TYR A 1 81 ? 12.323 -6.669 -14.319 1.00 76.81 81 TYR A O 1
ATOM 595 N N . ALA A 1 82 ? 13.764 -4.970 -13.899 1.00 75.56 82 ALA A N 1
ATOM 596 C CA . ALA A 1 82 ? 13.337 -4.061 -14.967 1.00 75.56 82 ALA A CA 1
ATOM 597 C C . ALA A 1 82 ? 11.807 -3.883 -15.039 1.00 75.56 82 ALA A C 1
ATOM 599 O O . ALA A 1 82 ? 11.213 -3.944 -16.114 1.00 75.56 82 ALA A O 1
ATOM 600 N N . SER A 1 83 ? 11.140 -3.771 -13.888 1.00 78.94 83 SER A N 1
ATOM 601 C CA . SER A 1 83 ? 9.681 -3.678 -13.810 1.00 78.94 83 SER A CA 1
ATOM 602 C C . SER A 1 83 ? 9.220 -2.810 -12.649 1.00 78.94 83 SER A C 1
ATOM 604 O O . SER A 1 83 ? 9.883 -2.736 -11.617 1.00 78.94 83 SER A O 1
ATOM 606 N N . GLN A 1 84 ? 8.053 -2.204 -12.827 1.00 84.75 84 GLN A N 1
ATOM 607 C CA . GLN A 1 84 ? 7.402 -1.346 -11.851 1.00 84.75 84 GLN A CA 1
ATOM 608 C C . GLN A 1 84 ? 5.910 -1.685 -11.842 1.00 84.75 84 GLN A C 1
ATOM 610 O O . GLN A 1 84 ? 5.265 -1.639 -12.888 1.00 84.75 84 GLN A O 1
ATOM 615 N N . SER A 1 85 ? 5.392 -2.062 -10.676 1.00 87.12 85 SER A N 1
ATOM 616 C CA . SER A 1 85 ? 3.953 -2.186 -10.420 1.00 87.12 85 SER A CA 1
ATOM 617 C C . SER A 1 85 ? 3.360 -0.797 -10.199 1.00 87.12 85 SER A C 1
ATOM 619 O O . SER A 1 85 ? 4.115 0.163 -10.003 1.00 87.12 85 SER A O 1
ATOM 621 N N . GLU A 1 86 ? 2.035 -0.669 -10.257 1.00 90.38 86 GLU A N 1
ATOM 622 C CA . GLU A 1 86 ? 1.397 0.618 -9.960 1.00 90.38 86 GLU A CA 1
ATOM 623 C C . GLU A 1 86 ? 1.822 1.144 -8.578 1.00 90.38 86 GLU A C 1
ATOM 625 O O . GLU A 1 86 ? 2.059 0.365 -7.656 1.00 90.38 86 GLU A O 1
ATOM 630 N N . LEU A 1 87 ? 1.952 2.468 -8.444 1.00 93.19 87 LEU A N 1
ATOM 631 C CA . LEU A 1 87 ? 2.285 3.095 -7.158 1.00 93.19 87 LEU A CA 1
ATOM 632 C C . LEU A 1 87 ? 1.084 3.124 -6.202 1.00 93.19 87 LEU A C 1
ATOM 634 O O . LEU A 1 87 ? 1.261 3.274 -4.995 1.00 93.19 87 LEU A O 1
ATOM 638 N N . THR A 1 88 ? -0.128 2.976 -6.742 1.00 94.56 88 THR A N 1
ATOM 639 C CA . THR A 1 88 ? -1.372 2.888 -5.981 1.00 94.56 88 THR A CA 1
ATOM 640 C C . THR A 1 88 ? -1.318 1.707 -5.016 1.00 94.56 88 THR A C 1
ATOM 642 O O . THR A 1 88 ? -1.122 0.555 -5.404 1.00 94.56 88 THR A O 1
ATOM 645 N N . LEU A 1 89 ? -1.541 1.978 -3.733 1.00 95.19 89 LEU A N 1
ATOM 646 C CA . LEU A 1 89 ? -1.568 0.940 -2.713 1.00 95.19 89 LEU A CA 1
ATOM 647 C C . LEU A 1 89 ? -2.906 0.210 -2.764 1.00 95.19 89 LEU A C 1
ATOM 649 O O . LEU A 1 89 ? -3.958 0.817 -2.564 1.00 95.19 89 LEU A O 1
ATOM 653 N N . HIS A 1 90 ? -2.864 -1.103 -2.989 1.00 94.38 90 HIS A N 1
ATOM 654 C CA . HIS A 1 90 ? -4.050 -1.959 -2.996 1.00 94.38 90 HIS A CA 1
ATOM 655 C C . HIS A 1 90 ? -4.166 -2.780 -1.707 1.00 94.38 90 HIS A C 1
ATOM 657 O O . HIS A 1 90 ? -3.274 -3.562 -1.343 1.00 94.38 90 HIS A O 1
ATOM 663 N N . PHE A 1 91 ? -5.306 -2.625 -1.035 1.00 93.94 91 PHE A N 1
ATOM 664 C CA . PHE A 1 91 ? -5.710 -3.407 0.126 1.00 93.94 91 PHE A CA 1
ATOM 665 C C . PHE A 1 91 ? -6.979 -4.201 -0.190 1.00 93.94 91 PHE A C 1
ATOM 667 O O . PHE A 1 91 ? -8.080 -3.652 -0.231 1.00 93.94 91 PHE A O 1
ATOM 674 N N . GLY A 1 92 ? -6.845 -5.517 -0.353 1.00 90.50 92 GLY A N 1
ATOM 675 C CA . GLY A 1 92 ? -7.993 -6.421 -0.410 1.00 90.50 92 GLY A CA 1
ATOM 676 C C . GLY A 1 92 ? -8.636 -6.588 0.970 1.00 90.50 92 GLY A C 1
ATOM 677 O O . GLY A 1 92 ? -7.987 -7.059 1.904 1.00 90.50 92 GLY A O 1
ATOM 678 N N . LEU A 1 93 ? -9.913 -6.229 1.095 1.00 89.38 93 LEU A N 1
ATOM 679 C CA . LEU A 1 93 ? -10.686 -6.323 2.341 1.00 89.38 93 LEU A CA 1
ATOM 680 C C . LEU A 1 93 ? -11.508 -7.621 2.410 1.00 89.38 93 LEU A C 1
ATOM 682 O O . LEU A 1 93 ? -11.858 -8.098 3.493 1.00 89.38 93 LEU A O 1
ATOM 686 N N . GLY A 1 94 ? -11.792 -8.228 1.255 1.00 83.12 94 GLY A N 1
ATOM 687 C CA . GLY A 1 94 ? -12.642 -9.411 1.146 1.00 83.12 94 GLY A CA 1
ATOM 688 C C . GLY A 1 94 ? -14.116 -9.092 1.417 1.00 83.12 94 GLY A C 1
ATOM 689 O O . GLY A 1 94 ? -14.536 -7.938 1.368 1.00 83.12 94 GLY A O 1
ATOM 690 N N . ALA A 1 95 ? -14.927 -10.119 1.683 1.00 75.12 95 ALA A N 1
ATOM 691 C CA . ALA A 1 95 ? -16.385 -9.970 1.800 1.00 75.12 95 ALA A CA 1
ATOM 692 C C . ALA A 1 95 ? -16.855 -9.231 3.071 1.00 75.12 95 ALA A C 1
ATOM 694 O O . ALA A 1 95 ? -17.952 -8.679 3.089 1.00 75.12 95 ALA A O 1
ATOM 695 N N . HIS A 1 96 ? -16.042 -9.227 4.135 1.00 69.56 96 HIS A N 1
ATOM 696 C CA . HIS A 1 96 ? -16.430 -8.719 5.461 1.00 69.56 96 HIS A CA 1
ATOM 697 C C . HIS A 1 96 ? -15.345 -7.868 6.139 1.00 69.56 96 HIS A C 1
ATOM 699 O O . HIS A 1 96 ? -15.428 -7.601 7.335 1.00 69.56 96 HIS A O 1
ATOM 705 N N . GLY A 1 97 ? -14.287 -7.480 5.420 1.00 80.06 97 GLY A N 1
ATOM 706 C CA . GLY A 1 97 ? -13.258 -6.609 5.980 1.00 80.06 97 GLY A CA 1
ATOM 707 C C . GLY A 1 97 ? -13.760 -5.176 6.056 1.00 80.06 97 GLY A C 1
ATOM 708 O O . GLY A 1 97 ? -13.838 -4.498 5.037 1.00 80.06 97 GLY A O 1
ATOM 709 N N . ARG A 1 98 ? -14.081 -4.705 7.260 1.00 88.94 98 ARG A N 1
ATOM 710 C CA . ARG A 1 98 ? -14.405 -3.298 7.497 1.00 88.94 98 ARG A CA 1
ATOM 711 C C . ARG A 1 98 ? -13.144 -2.550 7.938 1.00 88.94 98 ARG A C 1
ATOM 713 O O . ARG A 1 98 ? -12.545 -2.955 8.937 1.00 88.94 98 ARG A O 1
ATOM 720 N N . PRO A 1 99 ? -12.694 -1.510 7.219 1.00 90.88 99 PRO A N 1
ATOM 721 C CA . PRO A 1 99 ? -11.547 -0.723 7.649 1.00 90.88 99 PRO A CA 1
ATOM 722 C C . PRO A 1 99 ? -11.931 0.119 8.869 1.00 90.88 99 PRO A C 1
ATOM 724 O O . PRO A 1 99 ? -12.985 0.747 8.887 1.00 90.88 99 PRO A O 1
ATOM 727 N N . VAL A 1 100 ? -11.084 0.131 9.897 1.00 94.12 100 VAL A N 1
ATOM 728 C CA . VAL A 1 100 ? -11.354 0.887 11.138 1.00 94.12 100 VAL A CA 1
ATOM 729 C C . VAL A 1 100 ? -10.316 1.963 11.422 1.00 94.12 100 VAL A C 1
ATOM 731 O O . VAL A 1 100 ? -10.616 2.934 12.118 1.00 94.12 100 VAL A O 1
ATOM 734 N N . ARG A 1 101 ? -9.102 1.802 10.890 1.00 95.88 101 ARG A N 1
ATOM 735 C CA . ARG A 1 101 ? -8.012 2.767 11.025 1.00 95.88 101 ARG A CA 1
ATOM 736 C C . ARG A 1 101 ? -7.013 2.592 9.893 1.00 95.88 101 ARG A C 1
ATOM 738 O O . ARG A 1 101 ? -6.634 1.462 9.593 1.00 95.88 101 ARG A O 1
ATOM 745 N N . LEU A 1 102 ? -6.563 3.702 9.330 1.00 97.50 102 LEU A N 1
ATOM 746 C CA . LEU A 1 102 ? -5.422 3.771 8.428 1.00 97.50 102 LEU A CA 1
ATOM 747 C C . LEU A 1 102 ? -4.386 4.689 9.063 1.00 97.50 102 LEU A C 1
ATOM 749 O O . LEU A 1 102 ? -4.731 5.796 9.459 1.00 97.50 102 LEU A O 1
ATOM 753 N N . GLU A 1 103 ? -3.148 4.227 9.149 1.00 98.00 103 GLU A N 1
ATOM 754 C CA . GLU A 1 103 ? -1.997 5.012 9.593 1.00 98.00 103 GLU A CA 1
ATOM 755 C C . GLU A 1 103 ? -1.016 5.114 8.427 1.00 98.00 103 GLU A C 1
ATOM 757 O O . GLU A 1 103 ? -0.731 4.104 7.779 1.00 98.00 103 GLU A O 1
ATOM 762 N N . ILE A 1 104 ? -0.524 6.318 8.149 1.00 98.19 104 ILE A N 1
ATOM 763 C CA . ILE A 1 104 ? 0.458 6.584 7.099 1.00 98.19 104 ILE A CA 1
ATOM 764 C C . ILE A 1 104 ? 1.692 7.195 7.748 1.00 98.19 104 ILE A C 1
ATOM 766 O O . ILE A 1 104 ? 1.595 8.249 8.369 1.00 98.19 104 ILE A O 1
ATOM 770 N N . LEU A 1 105 ? 2.839 6.541 7.586 1.00 98.31 105 LEU A N 1
ATOM 771 C CA . LEU A 1 105 ? 4.150 7.101 7.891 1.00 98.31 105 LEU A CA 1
ATOM 772 C C . LEU A 1 105 ? 4.784 7.566 6.579 1.00 98.31 105 LEU A C 1
ATOM 774 O O . LEU A 1 105 ? 5.094 6.756 5.702 1.00 98.31 105 LEU A O 1
ATOM 778 N N . TRP A 1 106 ? 4.965 8.873 6.445 1.00 98.06 106 TRP A N 1
ATOM 77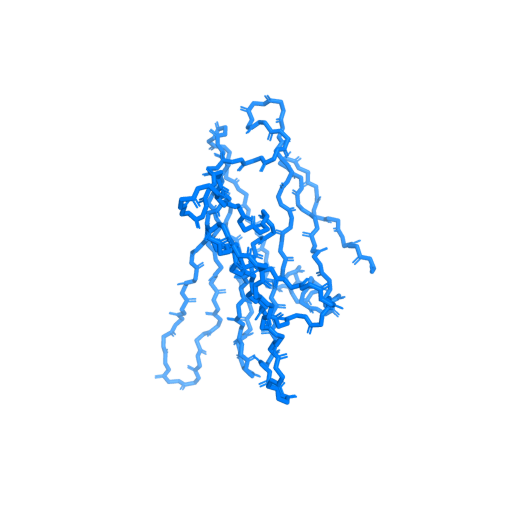9 C CA . TRP A 1 106 ? 5.543 9.497 5.262 1.00 98.06 106 TRP A CA 1
ATOM 780 C C . TRP A 1 106 ? 7.078 9.453 5.283 1.00 98.06 106 TRP A C 1
ATOM 782 O O . TRP A 1 106 ? 7.677 9.431 6.360 1.00 98.06 106 TRP A O 1
ATOM 792 N N . PRO A 1 107 ? 7.748 9.523 4.117 1.00 97.31 107 PRO A N 1
ATOM 793 C CA . PRO A 1 107 ? 9.208 9.612 4.039 1.00 97.31 107 PRO A CA 1
ATOM 794 C C . PRO A 1 107 ? 9.806 10.814 4.787 1.00 97.31 107 PRO A C 1
ATOM 796 O O . PRO A 1 107 ? 10.936 10.736 5.263 1.00 97.31 107 PRO A O 1
ATOM 799 N N . SER A 1 108 ? 9.055 11.911 4.927 1.00 96.50 108 SER A N 1
ATOM 800 C CA . SER A 1 108 ? 9.427 13.064 5.759 1.00 96.50 108 SER A CA 1
ATOM 801 C C . SER A 1 108 ? 9.498 12.755 7.262 1.00 96.50 108 SER A C 1
ATOM 803 O O . SER A 1 108 ? 10.071 13.540 8.019 1.00 96.50 108 SER A O 1
ATOM 805 N N . GLY A 1 109 ? 8.909 11.638 7.701 1.00 96.00 109 GLY A N 1
ATOM 806 C CA . GLY A 1 109 ? 8.684 11.287 9.101 1.00 96.00 109 GLY A CA 1
ATOM 807 C C . GLY A 1 109 ? 7.351 11.787 9.665 1.00 96.00 109 GLY A C 1
ATOM 808 O O . GLY A 1 109 ? 7.075 11.536 10.836 1.00 96.00 109 GLY A O 1
ATOM 809 N N . LEU A 1 110 ? 6.526 12.488 8.875 1.00 96.81 110 LEU A N 1
ATOM 810 C CA . LEU A 1 110 ? 5.160 12.828 9.279 1.00 96.81 110 LEU A CA 1
ATOM 811 C C . LEU A 1 110 ? 4.329 11.548 9.445 1.00 96.81 110 LEU A C 1
ATOM 813 O O . LEU A 1 110 ? 4.428 10.629 8.633 1.00 96.81 110 LEU A O 1
ATOM 817 N N . GLU A 1 111 ? 3.472 11.516 10.462 1.00 97.25 111 GLU A N 1
ATOM 818 C CA . GLU A 1 111 ? 2.483 10.456 10.658 1.00 97.25 111 GLU A CA 1
ATOM 819 C C . GLU A 1 111 ? 1.068 11.030 10.546 1.00 97.25 111 GLU A C 1
ATOM 821 O O . GLU A 1 111 ? 0.734 12.016 11.206 1.00 97.25 111 GLU A O 1
ATOM 826 N N . GLU A 1 112 ? 0.223 10.400 9.730 1.00 96.31 112 GLU A N 1
ATOM 827 C CA . GLU A 1 112 ? -1.187 10.762 9.560 1.00 96.31 112 GLU A CA 1
ATOM 828 C C . GLU A 1 112 ? -2.095 9.561 9.832 1.00 96.31 112 GLU A C 1
ATOM 830 O O . GLU A 1 112 ? -1.716 8.404 9.648 1.00 96.31 112 GLU A O 1
ATOM 835 N N . SER A 1 113 ? -3.308 9.825 10.317 1.00 95.69 113 SER A N 1
ATOM 836 C CA . SER A 1 113 ? -4.268 8.786 10.691 1.00 95.69 113 SER A CA 1
ATOM 837 C C . SER A 1 113 ? -5.673 9.124 10.218 1.00 95.69 113 SER A C 1
ATOM 839 O O . SER A 1 113 ? -6.153 10.227 10.463 1.00 95.69 113 SER A O 1
ATOM 841 N N . TYR A 1 114 ? -6.354 8.137 9.638 1.00 94.94 114 TYR A N 1
ATOM 842 C CA . TYR A 1 114 ? -7.732 8.246 9.155 1.00 94.94 114 TYR A CA 1
ATOM 843 C C . TYR A 1 114 ? -8.642 7.246 9.867 1.00 94.94 114 TYR A C 1
ATOM 845 O O . TYR A 1 114 ? -8.260 6.103 10.155 1.00 94.94 114 TYR A O 1
ATOM 853 N N . SER A 1 115 ? -9.859 7.690 10.162 1.00 94.06 115 SER A N 1
ATOM 854 C CA . SER A 1 115 ? -10.884 6.922 10.867 1.00 94.06 115 SER A CA 1
ATOM 855 C C . SER A 1 115 ? -11.657 5.980 9.939 1.00 94.06 115 SER A C 1
ATOM 857 O O . SER A 1 115 ? -11.738 6.191 8.730 1.00 94.06 115 SER A O 1
ATOM 859 N N . GLY A 1 116 ? -12.297 4.953 10.510 1.00 90.88 116 GLY A N 1
ATOM 860 C CA . GLY A 1 116 ? -13.132 4.011 9.755 1.00 90.88 116 GLY A CA 1
ATOM 861 C C . GLY A 1 116 ? -14.210 4.676 8.889 1.00 90.88 116 GLY A C 1
ATOM 862 O O . GLY A 1 116 ? -14.416 4.253 7.758 1.00 90.88 116 GLY A O 1
ATOM 863 N N . SER A 1 117 ? -14.840 5.761 9.355 1.00 90.25 117 SER A N 1
ATOM 864 C CA . SER A 1 117 ? -15.870 6.473 8.580 1.00 90.25 117 SER A CA 1
ATOM 865 C C . SER A 1 117 ? -15.328 7.148 7.319 1.00 90.25 117 SER A C 1
ATOM 867 O O . SER A 1 117 ? -16.006 7.166 6.295 1.00 90.25 117 SER A O 1
ATOM 869 N N . GLU A 1 118 ? -14.106 7.682 7.368 1.00 91.56 118 GLU A N 1
ATOM 870 C CA . GLU A 1 118 ? -13.449 8.257 6.185 1.00 91.56 118 GLU A CA 1
ATOM 871 C C . GLU A 1 118 ? -13.078 7.146 5.196 1.00 91.56 118 GLU A C 1
ATOM 873 O O . GLU A 1 118 ? -13.288 7.274 3.990 1.00 91.56 118 GLU A O 1
ATOM 878 N N . LEU A 1 119 ? -12.594 6.017 5.719 1.00 92.88 119 LEU A N 1
ATOM 879 C CA . LEU A 1 119 ? -12.192 4.858 4.924 1.00 92.88 119 LEU A CA 1
ATOM 880 C C . LEU A 1 119 ? -13.384 4.166 4.257 1.00 92.88 119 LEU A C 1
ATOM 882 O O . LEU A 1 119 ? -13.259 3.691 3.133 1.00 92.88 119 LEU A O 1
ATOM 886 N N . GLU A 1 120 ? -14.549 4.132 4.900 1.00 91.44 120 GLU A N 1
ATOM 887 C CA . GLU A 1 120 ? -15.779 3.609 4.299 1.00 91.44 120 GLU A CA 1
ATOM 888 C C . GLU A 1 120 ? -16.183 4.389 3.045 1.00 91.44 120 GLU A C 1
ATOM 890 O O . GLU A 1 120 ? -16.549 3.778 2.039 1.00 91.44 120 GLU A O 1
ATOM 895 N N . ALA A 1 121 ? -16.055 5.719 3.068 1.00 89.25 121 ALA A N 1
ATOM 896 C CA . ALA A 1 121 ? -16.317 6.548 1.895 1.00 89.25 121 ALA A CA 1
ATOM 897 C C . ALA A 1 121 ? -15.321 6.256 0.758 1.00 89.25 121 ALA A C 1
ATOM 899 O O . ALA A 1 121 ? -15.723 6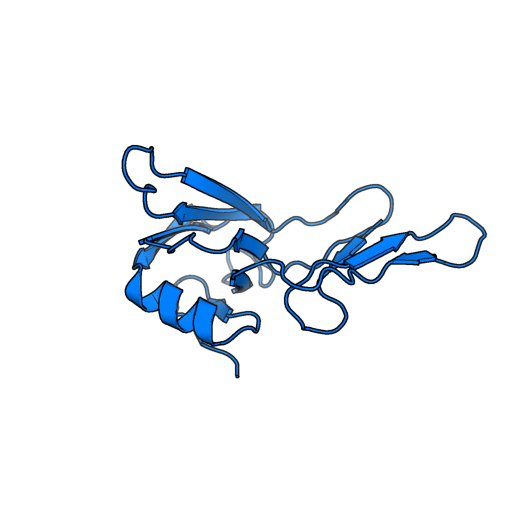.145 -0.400 1.00 89.25 121 ALA A O 1
ATOM 900 N N . MET A 1 122 ? -14.040 6.059 1.088 1.00 91.69 122 MET A N 1
ATOM 901 C CA . MET A 1 122 ? -13.003 5.694 0.113 1.00 91.69 122 MET A CA 1
ATOM 902 C C . MET A 1 122 ? -13.246 4.314 -0.509 1.00 91.69 122 MET A C 1
ATOM 904 O O . MET A 1 122 ? -13.116 4.148 -1.718 1.00 91.69 122 MET A O 1
ATOM 908 N N . VAL A 1 123 ? -13.653 3.324 0.292 1.00 89.69 123 VAL A N 1
ATOM 909 C CA . VAL A 1 123 ? -14.020 1.986 -0.207 1.00 89.69 123 VAL A CA 1
ATOM 910 C C . VAL A 1 123 ? -15.241 2.059 -1.127 1.00 89.69 123 VAL A C 1
ATOM 912 O O . VAL A 1 123 ? -15.286 1.380 -2.154 1.00 89.69 123 VAL A O 1
ATOM 915 N N . ALA A 1 124 ? -16.229 2.891 -0.791 1.00 86.75 124 ALA A N 1
ATOM 916 C CA . ALA A 1 124 ? -17.443 3.044 -1.588 1.00 86.75 124 ALA A CA 1
ATOM 917 C C . ALA A 1 124 ? -17.189 3.672 -2.969 1.00 86.75 124 ALA A C 1
ATOM 919 O O . ALA A 1 124 ? -17.917 3.353 -3.910 1.00 86.75 124 ALA A O 1
ATOM 920 N N . ALA A 1 125 ? -16.155 4.510 -3.107 1.00 84.19 125 ALA A N 1
ATOM 921 C CA . ALA A 1 125 ? -15.792 5.149 -4.372 1.00 84.19 125 ALA A CA 1
ATOM 922 C C . ALA A 1 125 ? -15.305 4.154 -5.444 1.00 84.19 125 ALA A C 1
ATOM 924 O O . ALA A 1 125 ? -15.358 4.471 -6.627 1.00 84.19 125 ALA A O 1
ATOM 925 N N . ARG A 1 126 ? -14.863 2.946 -5.054 1.00 76.88 126 ARG A N 1
ATOM 926 C CA . ARG A 1 126 ? -14.332 1.864 -5.918 1.00 76.88 126 ARG A CA 1
ATOM 927 C C . ARG A 1 126 ? -13.083 2.202 -6.753 1.00 76.88 126 ARG A C 1
ATOM 929 O O . ARG A 1 126 ? -12.392 1.273 -7.157 1.00 76.88 126 ARG A O 1
ATOM 936 N N . GLY A 1 127 ? -12.760 3.476 -6.964 1.00 83.19 127 GLY A N 1
ATOM 937 C CA . GLY A 1 127 ? -11.512 3.954 -7.559 1.00 83.19 127 GLY A CA 1
ATOM 938 C C . GLY A 1 127 ? -10.426 4.304 -6.527 1.00 83.19 127 GLY A C 1
ATOM 939 O O . GLY A 1 127 ? -10.660 4.240 -5.315 1.00 83.19 127 GLY A O 1
ATOM 940 N N . PRO A 1 128 ? -9.220 4.680 -6.989 1.00 86.50 128 PRO A N 1
ATOM 941 C CA . PRO A 1 128 ? -8.156 5.152 -6.112 1.00 86.50 128 PRO A CA 1
ATOM 942 C C . PRO A 1 128 ? -8.541 6.467 -5.422 1.00 86.50 128 PRO A C 1
ATOM 944 O O . PRO A 1 128 ? -8.885 7.461 -6.064 1.00 86.50 128 PRO A O 1
ATOM 947 N N . SER A 1 129 ? -8.457 6.478 -4.092 1.00 91.88 129 SER A N 1
ATOM 948 C CA . SER A 1 129 ? -8.613 7.684 -3.275 1.00 91.88 129 SER A CA 1
ATOM 949 C C . SER A 1 129 ? -7.262 8.361 -3.085 1.00 91.88 129 SER A C 1
ATOM 951 O O . SER A 1 129 ? -6.273 7.697 -2.782 1.00 91.88 129 SER A O 1
ATOM 953 N N . ARG A 1 130 ? -7.209 9.684 -3.254 1.00 92.56 130 ARG A N 1
ATOM 954 C CA . ARG A 1 130 ? -5.960 10.445 -3.162 1.00 92.56 130 ARG A CA 1
ATOM 955 C C . ARG A 1 130 ? -5.775 10.990 -1.754 1.00 92.56 130 ARG A C 1
ATOM 957 O O . ARG A 1 130 ? -6.677 11.631 -1.223 1.00 92.56 130 ARG A O 1
ATOM 964 N N . ILE A 1 131 ? -4.597 10.791 -1.181 1.00 94.44 131 ILE A N 1
ATOM 965 C CA . ILE A 1 131 ? -4.195 11.375 0.097 1.00 94.44 131 ILE A CA 1
ATOM 966 C C . ILE A 1 131 ? -2.935 12.203 -0.141 1.00 94.44 131 ILE A C 1
ATOM 968 O O . ILE A 1 131 ? -1.939 11.686 -0.643 1.00 94.44 131 ILE A O 1
ATOM 972 N N . GLU A 1 132 ? -2.997 13.492 0.180 1.00 94.50 132 GLU A N 1
ATOM 973 C CA . GLU A 1 132 ? -1.848 14.393 0.093 1.00 94.50 132 GLU A CA 1
ATOM 974 C C . GLU A 1 132 ? -1.222 14.557 1.475 1.00 94.50 132 GLU A C 1
ATOM 976 O O . GLU A 1 132 ? -1.946 14.757 2.447 1.00 94.50 132 GLU A O 1
ATOM 981 N N . GLU A 1 133 ? 0.105 14.490 1.557 1.00 94.50 133 GLU A N 1
ATOM 982 C CA . GLU A 1 133 ? 0.834 14.651 2.816 1.00 94.50 133 GLU A CA 1
ATOM 983 C C . GLU A 1 133 ? 0.535 16.004 3.472 1.00 94.50 133 GLU A C 1
ATOM 985 O O . GLU A 1 133 ? 0.754 17.061 2.870 1.00 94.50 133 GLU A O 1
ATOM 990 N N . GLY A 1 134 ? 0.066 15.976 4.722 1.00 88.56 134 GLY A N 1
ATOM 991 C CA . GLY A 1 134 ? -0.322 17.183 5.459 1.00 88.56 134 GLY A CA 1
ATOM 992 C C . GLY A 1 134 ? -1.597 17.841 4.921 1.00 88.56 134 GLY A C 1
ATOM 993 O O . GLY A 1 134 ? -1.900 18.986 5.271 1.00 88.56 134 GLY A O 1
ATOM 994 N N . GLY A 1 135 ? -2.321 17.145 4.043 1.00 81.31 135 GLY A N 1
ATOM 995 C CA . GLY A 1 135 ? -3.555 17.578 3.408 1.00 81.31 135 GLY A CA 1
ATOM 996 C C . GLY A 1 135 ? -4.749 16.700 3.785 1.00 81.31 135 GLY A C 1
ATOM 997 O O . GLY A 1 135 ? -4.651 15.688 4.475 1.00 81.31 135 GLY A O 1
ATOM 998 N N . ALA A 1 136 ? -5.929 17.100 3.316 1.00 71.88 136 ALA A N 1
ATOM 999 C CA . ALA A 1 136 ? -7.126 16.278 3.450 1.00 71.88 136 ALA A CA 1
ATOM 1000 C C . ALA A 1 136 ? -7.147 15.173 2.381 1.00 71.88 136 ALA A C 1
ATOM 1002 O O . ALA A 1 136 ? -6.643 15.354 1.271 1.00 71.88 136 ALA A O 1
ATOM 1003 N N . ALA A 1 137 ? -7.793 14.047 2.685 1.00 70.56 137 ALA A N 1
ATOM 1004 C CA . ALA A 1 137 ? -8.049 13.024 1.681 1.00 70.56 137 ALA A CA 1
ATOM 1005 C C . ALA A 1 137 ? -9.086 13.514 0.655 1.00 70.56 137 ALA A C 1
ATOM 1007 O O . ALA A 1 137 ? -10.149 14.022 1.018 1.00 70.56 137 ALA A O 1
ATOM 1008 N N . ILE A 1 138 ? -8.787 13.348 -0.632 1.00 73.81 138 ILE A N 1
ATOM 1009 C CA . ILE A 1 138 ? -9.636 13.759 -1.751 1.00 73.81 138 ILE A CA 1
ATOM 1010 C C . ILE A 1 138 ? -10.181 12.501 -2.429 1.00 73.81 138 ILE A C 1
ATOM 1012 O O . ILE A 1 138 ? -9.438 11.716 -3.026 1.00 73.81 138 ILE A O 1
ATOM 1016 N N . LEU A 1 139 ? -11.501 12.326 -2.371 1.00 62.00 139 LEU A N 1
ATOM 1017 C CA . LEU A 1 139 ? -12.197 11.282 -3.118 1.00 62.00 139 LEU A CA 1
ATOM 1018 C C . LEU A 1 139 ? -12.165 11.635 -4.608 1.00 62.00 139 LEU A C 1
ATOM 1020 O O . LEU A 1 139 ? -12.588 12.727 -4.999 1.00 62.00 139 LEU A O 1
ATOM 1024 N N . ARG A 1 140 ? -11.665 10.724 -5.443 1.00 54.84 140 ARG A N 1
ATOM 1025 C CA . ARG A 1 140 ? -11.822 10.824 -6.895 1.00 54.84 140 ARG A CA 1
ATOM 1026 C C . ARG A 1 140 ? -13.034 9.983 -7.320 1.00 54.84 140 ARG A C 1
ATOM 1028 O O . ARG A 1 140 ? -13.154 8.866 -6.818 1.00 54.84 140 ARG A O 1
ATOM 1035 N N . PRO A 1 141 ? -13.943 10.533 -8.146 1.00 46.16 141 PRO A N 1
ATOM 1036 C CA . PRO A 1 141 ? -15.064 9.780 -8.701 1.00 46.16 141 PRO A CA 1
ATOM 1037 C C . PRO A 1 141 ? -14.604 8.719 -9.704 1.00 46.16 141 PRO A C 1
ATOM 1039 O O . PRO A 1 141 ? -13.495 8.878 -10.269 1.00 46.16 141 PRO A O 1
#

Sequence (141 aa):
MAVADLDGDGRLDLVIANNRAAPTFYLNRLESTGASLRLDLVGSAQSGRDAIGAEARLTLEAPAGGRARTLTRWVEAGSGYASQSELTLHFGLGAHGRPVRLEILWPSGLEESYSGSELEAMVAARGPSRIEEGGAAILRP

Radius of gyration: 15.87 Å; chains: 1; bounding box: 31×33×45 Å

pLDDT: mean 89.12, std 8.41, range [46.16, 98.31]

Secondary structure (DSSP, 8-state):
-EEE-SSSSSPPEEEE--TTS--EEE----S---EEEEEEEE--TTT-TT-TT-EEEEEEPPPTTS--EEEEEE--S-SSTT----SSEEEEEETT--EEEEEEE-TTS-EEEEEHHHHHHHHHT-SPEEEETTS-EE---